Protein AF-0000000086677741 (afdb_homodimer)

Sequence (154 aa):
MKVKTSLTLDQDLMPVVRHHAARAGVDLSTWVEKAIRDRAAHEDLLAYEEWRASWSQEDKDIEAAFEAADRAEELTAMKVKTSLTLDQDLMPVVRHHAARAGVDLSTWVEKAIRDRAAHEDLLAYEEWRASWSQEDKDIEAAFEAADRAEELTA

pLDDT: mean 91.52, std 5.94, range [64.38, 97.62]

Secondary structure (DSSP, 8-state):
-EEEEEEEEETTHHHHHHHHHHHHTS-HHHHHHHHHHHHHHHHHHHHHHHHHHTS-HHHHHHHHHHHHHHHHHHHH-/-EEEEEEEEETTHHHHHHHHHHHHTS-HHHHHHHHHHHHHHHHHHHHHHHHHHTS-HHHHHHHHHHHHHHHHHHHH-

Solvent-accessible surface area (backbone atoms only — not comparable to full-atom values): 8379 Å² total; per-residue (Å²): 109,72,36,84,41,81,40,55,36,50,56,77,48,50,64,54,45,47,51,52,13,57,73,72,71,47,53,53,42,61,44,48,51,47,18,46,51,50,42,52,52,49,51,50,48,51,49,51,48,54,56,54,66,70,45,53,71,66,57,51,50,51,51,52,50,52,53,49,49,55,53,51,49,58,69,70,95,109,72,36,83,40,80,38,55,38,50,54,77,48,51,65,53,44,49,53,52,13,57,74,71,72,46,52,54,41,60,44,50,52,48,18,46,50,51,42,52,53,50,51,51,50,52,50,50,48,53,55,54,67,69,46,52,71,67,57,51,50,51,52,51,50,52,53,49,49,54,52,51,48,59,70,70,93

Radius of gyration: 21.29 Å; Cα contacts (8 Å, |Δi|>4): 111; chains: 2; bounding box: 47×55×53 Å

Structure (mmCIF, N/CA/C/O backbone):
data_AF-0000000086677741-model_v1
#
loop_
_entity.id
_entity.type
_entity.pdbx_description
1 polymer 'Toxin-antitoxin system HicB family antitoxin'
#
loop_
_atom_site.group_PDB
_atom_site.id
_atom_site.type_symbol
_atom_site.label_atom_id
_atom_site.label_alt_id
_atom_site.label_comp_id
_atom_site.label_asym_id
_atom_site.label_entity_id
_atom_site.label_seq_id
_atom_site.pdbx_PDB_ins_code
_atom_site.Cartn_x
_atom_site.Cartn_y
_atom_site.Cartn_z
_atom_site.occupancy
_atom_site.B_iso_or_equiv
_atom_site.auth_seq_id
_atom_site.auth_comp_id
_atom_site.auth_asym_id
_atom_site.auth_atom_id
_atom_site.pdbx_PDB_model_num
ATOM 1 N N . MET A 1 1 ? 3.992 -21.5 5.164 1 80.25 1 MET A N 1
ATOM 2 C CA . MET A 1 1 ? 5 -22.125 4.316 1 80.25 1 MET A CA 1
ATOM 3 C C . MET A 1 1 ? 5.309 -21.266 3.098 1 80.25 1 MET A C 1
ATOM 5 O O . MET A 1 1 ? 4.422 -20.594 2.568 1 80.25 1 MET A O 1
ATOM 9 N N . LYS A 1 2 ? 6.543 -21.156 2.715 1 85.31 2 LYS A N 1
ATOM 10 C CA . LYS A 1 2 ? 6.969 -20.359 1.564 1 85.31 2 LYS A CA 1
ATOM 11 C C . LYS A 1 2 ? 7.156 -21.234 0.332 1 85.31 2 LYS A C 1
ATOM 13 O O . LYS A 1 2 ? 7.648 -22.359 0.435 1 85.31 2 LYS A O 1
ATOM 18 N N . VAL A 1 3 ? 6.586 -20.859 -0.716 1 81.19 3 VAL A N 1
ATOM 19 C CA . VAL A 1 3 ? 6.637 -21.594 -1.971 1 81.19 3 VAL A CA 1
ATOM 20 C C . VAL A 1 3 ? 7.223 -20.719 -3.07 1 81.19 3 VAL A C 1
ATOM 22 O O . VAL A 1 3 ? 6.949 -19.516 -3.123 1 81.19 3 VAL A O 1
ATOM 25 N N . LYS A 1 4 ? 7.996 -21.391 -3.861 1 84.38 4 LYS A N 1
ATOM 26 C CA . LYS A 1 4 ? 8.5 -20.703 -5.043 1 84.38 4 LYS A CA 1
ATOM 27 C C . LYS A 1 4 ? 7.379 -20.422 -6.039 1 84.38 4 LYS A C 1
ATOM 29 O O . LYS A 1 4 ? 6.641 -21.328 -6.426 1 84.38 4 LYS A O 1
ATOM 34 N N . THR A 1 5 ? 7.117 -19.172 -6.289 1 82.19 5 THR A N 1
ATOM 35 C CA . THR A 1 5 ? 6.062 -18.734 -7.195 1 82.19 5 THR A CA 1
ATOM 36 C C . THR A 1 5 ? 6.648 -17.953 -8.367 1 82.19 5 THR A C 1
ATOM 38 O O . THR A 1 5 ? 7.555 -17.125 -8.188 1 82.19 5 THR A O 1
ATOM 41 N N . SER A 1 6 ? 6.266 -18.297 -9.586 1 82.44 6 SER A N 1
ATOM 42 C CA . SER A 1 6 ? 6.688 -17.562 -10.773 1 82.44 6 SER A CA 1
ATOM 43 C C . SER A 1 6 ? 5.652 -16.516 -11.172 1 82.44 6 SER A C 1
ATOM 45 O O . SER A 1 6 ? 4.469 -16.828 -11.305 1 82.44 6 SER A O 1
ATOM 47 N N . LEU A 1 7 ? 6.195 -15.336 -11.195 1 83.62 7 LEU A N 1
ATOM 48 C CA . LEU A 1 7 ? 5.344 -14.242 -11.648 1 83.62 7 LEU A CA 1
ATOM 49 C C . LEU A 1 7 ? 5.977 -13.508 -12.82 1 83.62 7 LEU A C 1
ATOM 51 O O . LEU A 1 7 ? 7.199 -13.531 -12.992 1 83.62 7 LEU A O 1
ATOM 55 N N . THR A 1 8 ? 5.109 -12.938 -13.664 1 87.38 8 THR A N 1
ATOM 56 C CA . THR A 1 8 ? 5.566 -12.047 -14.727 1 87.38 8 THR A CA 1
ATOM 57 C C . THR A 1 8 ? 5.473 -10.586 -14.281 1 87.38 8 THR A C 1
ATOM 59 O O . THR A 1 8 ? 4.375 -10.062 -14.102 1 87.38 8 THR A O 1
ATOM 62 N N . LEU A 1 9 ? 6.691 -10.031 -14.102 1 89.44 9 LEU A N 1
ATOM 63 C CA . LEU A 1 9 ? 6.734 -8.656 -13.609 1 89.44 9 LEU A CA 1
ATOM 64 C C . LEU A 1 9 ? 7.457 -7.75 -14.609 1 89.44 9 LEU A C 1
ATOM 66 O O . LEU A 1 9 ? 8.297 -8.219 -15.375 1 89.44 9 LEU A O 1
ATOM 70 N N . ASP A 1 10 ? 7.086 -6.465 -14.594 1 89.88 10 ASP A N 1
ATOM 71 C CA . ASP A 1 10 ? 7.84 -5.457 -15.336 1 89.88 10 ASP A CA 1
ATOM 72 C C . ASP A 1 10 ? 9.289 -5.398 -14.867 1 89.88 10 ASP A C 1
ATOM 74 O O . ASP A 1 10 ? 9.555 -5.219 -13.672 1 89.88 10 ASP A O 1
ATOM 78 N N . GLN A 1 11 ? 10.195 -5.621 -15.781 1 89.5 11 GLN A N 1
ATOM 79 C CA . GLN A 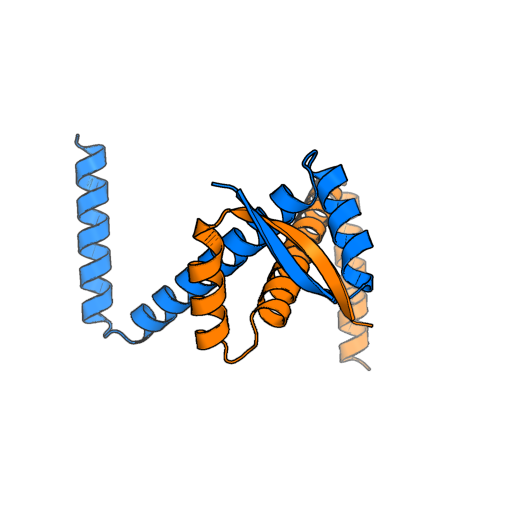1 11 ? 11.625 -5.625 -15.469 1 89.5 11 GLN A CA 1
ATOM 80 C C . GLN A 1 11 ? 12.039 -4.328 -14.773 1 89.5 11 GLN A C 1
ATOM 82 O O . GLN A 1 11 ? 12.953 -4.328 -13.945 1 89.5 11 GLN A O 1
ATOM 87 N N . ASP A 1 12 ? 11.32 -3.328 -15.031 1 90.88 12 ASP A N 1
ATOM 88 C CA . ASP A 1 12 ? 11.656 -2.018 -14.484 1 90.88 12 ASP A CA 1
ATOM 89 C C . ASP A 1 12 ? 11.273 -1.929 -13.008 1 90.88 12 ASP A C 1
ATOM 91 O O . ASP A 1 12 ? 11.703 -1.012 -12.305 1 90.88 12 ASP A O 1
ATOM 95 N N . LEU A 1 13 ? 10.586 -2.91 -12.453 1 93.31 13 LEU A N 1
ATOM 96 C CA . LEU A 1 13 ? 10.164 -2.891 -11.062 1 93.31 13 LEU A CA 1
ATOM 97 C C . LEU A 1 13 ? 11.219 -3.535 -10.164 1 93.31 13 LEU A C 1
ATOM 99 O O . LEU A 1 13 ? 11.242 -3.303 -8.953 1 93.31 13 LEU A O 1
ATOM 103 N N . MET A 1 14 ? 12.094 -4.316 -10.797 1 91.31 14 MET A N 1
ATOM 104 C CA . MET A 1 14 ? 13.031 -5.086 -9.992 1 91.31 14 MET A CA 1
ATOM 105 C C . MET A 1 14 ? 14.031 -4.168 -9.297 1 91.31 14 MET A C 1
ATOM 107 O O . MET A 1 14 ? 14.289 -4.312 -8.102 1 91.31 14 MET A O 1
ATOM 111 N N . PRO A 1 15 ? 14.641 -3.166 -10.047 1 93.94 15 PRO A N 1
ATOM 112 C CA . PRO A 1 15 ? 15.5 -2.219 -9.336 1 93.94 15 PRO A CA 1
ATOM 113 C C . PRO A 1 15 ? 14.773 -1.476 -8.227 1 93.94 15 PRO A C 1
ATOM 115 O O . PRO A 1 15 ? 15.375 -1.162 -7.191 1 93.94 15 PRO A O 1
ATOM 118 N N . VAL A 1 16 ? 13.492 -1.215 -8.422 1 94.12 16 VAL A N 1
ATOM 119 C CA . VAL A 1 16 ? 12.672 -0.535 -7.422 1 94.12 16 VAL A CA 1
ATOM 120 C C . VAL A 1 16 ? 12.523 -1.417 -6.184 1 94.12 16 VAL A C 1
ATOM 122 O O . VAL A 1 16 ? 12.758 -0.965 -5.062 1 94.12 16 VAL A O 1
ATOM 125 N N . VAL A 1 17 ? 12.25 -2.656 -6.344 1 95.62 17 VAL A N 1
ATOM 126 C CA . VAL A 1 17 ? 12.078 -3.611 -5.254 1 95.62 17 VAL A CA 1
ATOM 127 C C . VAL A 1 17 ? 13.383 -3.766 -4.484 1 95.62 17 VAL A C 1
ATOM 129 O O . VAL A 1 17 ? 13.398 -3.719 -3.254 1 95.62 17 VAL A O 1
ATOM 132 N N . ARG A 1 18 ? 14.484 -3.895 -5.242 1 95.06 18 ARG A N 1
ATOM 133 C CA . ARG A 1 18 ? 15.789 -4.07 -4.617 1 95.06 18 ARG A CA 1
ATOM 134 C C . ARG A 1 18 ? 16.156 -2.865 -3.758 1 95.06 18 ARG A C 1
ATOM 136 O O . ARG A 1 18 ? 16.641 -3.02 -2.637 1 95.06 18 ARG A O 1
ATOM 143 N N . HIS A 1 19 ? 15.922 -1.757 -4.297 1 96.75 19 HIS A N 1
ATOM 144 C CA . HIS A 1 19 ? 16.234 -0.517 -3.6 1 96.75 19 HIS A CA 1
ATOM 145 C C . HIS A 1 19 ? 15.469 -0.409 -2.289 1 96.75 19 HIS A C 1
ATOM 147 O O . HIS A 1 19 ? 16.047 -0.169 -1.233 1 96.75 19 HIS A O 1
ATOM 153 N N . HIS A 1 20 ? 14.195 -0.645 -2.334 1 97.06 20 HIS A N 1
ATOM 154 C CA . HIS A 1 20 ? 13.336 -0.476 -1.165 1 97.06 20 HIS A CA 1
ATOM 155 C C . HIS A 1 20 ? 13.562 -1.598 -0.155 1 97.06 20 HIS A C 1
ATOM 157 O O . HIS A 1 20 ? 13.531 -1.363 1.056 1 97.06 20 HIS A O 1
ATOM 163 N N . ALA A 1 21 ? 13.797 -2.75 -0.668 1 97 21 ALA A N 1
ATOM 164 C CA . ALA A 1 21 ? 14.109 -3.865 0.222 1 97 21 ALA A CA 1
ATOM 165 C C . ALA A 1 21 ? 15.391 -3.602 1.003 1 97 21 ALA A C 1
ATOM 167 O O . ALA A 1 21 ? 15.445 -3.812 2.217 1 97 21 ALA A O 1
ATOM 168 N N . ALA A 1 22 ? 16.453 -3.117 0.298 1 97.06 22 ALA A N 1
ATOM 169 C CA . ALA A 1 22 ? 17.719 -2.785 0.922 1 97.06 22 ALA A CA 1
ATOM 170 C C . ALA A 1 22 ? 17.547 -1.704 1.985 1 97.06 22 ALA A C 1
ATOM 172 O O . ALA A 1 22 ? 18.078 -1.823 3.092 1 97.06 22 ALA A O 1
ATOM 173 N N . ARG A 1 23 ? 16.766 -0.785 1.614 1 95.38 23 ARG A N 1
ATOM 174 C CA . ARG A 1 23 ? 16.516 0.321 2.533 1 95.38 23 ARG A CA 1
ATOM 175 C C . ARG A 1 23 ? 15.789 -0.16 3.783 1 95.38 23 ARG A C 1
ATOM 177 O O . ARG A 1 23 ? 16.078 0.3 4.891 1 95.38 23 ARG A O 1
ATOM 184 N N . ALA A 1 24 ? 14.883 -1.091 3.619 1 94.62 24 ALA A N 1
ATOM 185 C CA . ALA A 1 24 ? 14.078 -1.628 4.715 1 94.62 24 ALA A CA 1
ATOM 186 C C . ALA A 1 24 ? 14.852 -2.691 5.488 1 94.62 24 ALA A C 1
ATOM 188 O O . ALA A 1 24 ? 14.43 -3.113 6.57 1 94.62 24 ALA A O 1
ATOM 189 N N . GLY A 1 25 ? 16 -3.201 4.918 1 96.94 25 GLY A N 1
ATOM 190 C CA . GLY A 1 25 ? 16.812 -4.219 5.578 1 96.94 25 GLY A CA 1
ATOM 191 C C . GLY A 1 25 ? 16.203 -5.609 5.473 1 96.94 25 GLY A C 1
ATOM 192 O O . GLY A 1 25 ? 16.312 -6.41 6.402 1 96.94 25 GLY A O 1
ATOM 193 N N . VAL A 1 26 ? 15.492 -5.895 4.445 1 95.94 26 VAL A N 1
ATOM 194 C CA . VAL A 1 26 ? 14.867 -7.199 4.246 1 95.94 26 VAL A CA 1
ATOM 195 C C . VAL A 1 26 ? 15.195 -7.719 2.848 1 95.94 26 VAL A C 1
ATOM 197 O O . VAL A 1 26 ? 15.758 -6.992 2.023 1 95.94 26 VAL A O 1
ATOM 200 N N . ASP A 1 27 ? 14.914 -8.961 2.6 1 94 27 ASP A N 1
ATOM 201 C CA . ASP A 1 27 ? 15.117 -9.523 1.268 1 94 27 ASP A CA 1
ATOM 202 C C . ASP A 1 27 ? 13.961 -9.164 0.336 1 94 27 ASP A C 1
ATOM 204 O O . ASP A 1 27 ? 12.898 -8.734 0.793 1 94 27 ASP A O 1
ATOM 208 N N . LEU A 1 28 ? 14.156 -9.273 -0.888 1 92.38 28 LEU A N 1
ATOM 209 C CA . LEU A 1 28 ? 13.219 -8.898 -1.94 1 92.38 28 LEU A CA 1
ATOM 210 C C . LEU A 1 28 ? 11.867 -9.57 -1.732 1 92.38 28 LEU A C 1
ATOM 212 O O . LEU A 1 28 ? 10.82 -8.922 -1.812 1 92.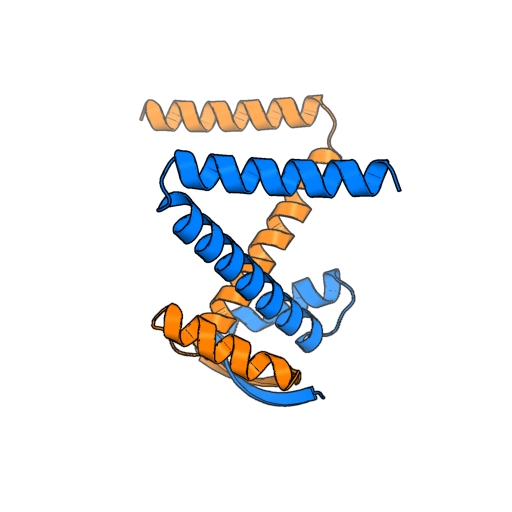38 28 LEU A O 1
ATOM 216 N N . SER A 1 29 ? 11.812 -10.867 -1.477 1 91.56 29 SER A N 1
ATOM 217 C CA . SER A 1 29 ? 10.578 -11.633 -1.331 1 91.56 29 SER A CA 1
ATOM 218 C C . SER A 1 29 ? 9.758 -11.141 -0.145 1 91.56 29 SER A C 1
ATOM 220 O O . SER A 1 29 ? 8.531 -11.008 -0.243 1 91.56 29 SER A O 1
ATOM 222 N N . THR A 1 30 ? 10.5 -10.93 0.936 1 93.69 30 THR A N 1
ATOM 223 C CA . THR A 1 30 ? 9.844 -10.43 2.135 1 93.69 30 THR A CA 1
ATOM 224 C C . THR A 1 30 ? 9.188 -9.078 1.866 1 93.69 30 THR A C 1
ATOM 226 O O . THR A 1 30 ? 8.055 -8.836 2.287 1 93.69 30 THR A O 1
ATOM 229 N N . TRP A 1 31 ? 9.852 -8.195 1.137 1 96.56 31 TRP A N 1
ATOM 230 C CA . TRP A 1 31 ? 9.328 -6.871 0.827 1 96.56 31 TRP A CA 1
ATOM 231 C C . TRP A 1 31 ? 8.094 -6.973 -0.071 1 96.56 31 TRP A C 1
ATOM 233 O O . TRP A 1 31 ? 7.098 -6.285 0.152 1 96.56 31 TRP A O 1
ATOM 243 N N . VAL A 1 32 ? 8.133 -7.859 -1.019 1 95.38 32 VAL A N 1
ATOM 244 C CA . VAL A 1 32 ? 7.008 -8.047 -1.93 1 95.38 32 VAL A CA 1
ATOM 245 C C . VAL A 1 32 ? 5.816 -8.617 -1.167 1 95.38 32 VAL A C 1
ATOM 247 O O . VAL A 1 32 ? 4.676 -8.203 -1.386 1 95.38 32 VAL A O 1
ATOM 250 N N . GLU A 1 33 ? 6.082 -9.547 -0.319 1 96.12 33 GLU A N 1
ATOM 251 C CA . GLU A 1 33 ? 4.996 -10.094 0.493 1 96.12 33 GLU A CA 1
ATOM 252 C C . GLU A 1 33 ? 4.32 -9.008 1.317 1 96.12 33 GLU A C 1
ATOM 254 O O . GLU A 1 33 ? 3.098 -9 1.465 1 96.12 33 GLU A O 1
ATOM 259 N N . LYS A 1 34 ? 5.145 -8.117 1.812 1 96.94 34 LYS A N 1
ATOM 260 C CA . LYS A 1 34 ? 4.578 -7 2.557 1 96.94 34 LYS A CA 1
ATOM 261 C C . LYS A 1 34 ? 3.748 -6.098 1.646 1 96.94 34 LYS A C 1
ATOM 263 O O . LYS A 1 34 ? 2.693 -5.602 2.049 1 96.94 34 LYS A O 1
ATOM 268 N N . ALA A 1 35 ? 4.227 -5.852 0.476 1 97.62 35 ALA A N 1
ATOM 269 C CA . ALA A 1 35 ? 3.48 -5.062 -0.5 1 97.62 35 ALA A CA 1
ATOM 270 C C . ALA A 1 35 ? 2.109 -5.672 -0.771 1 97.62 35 ALA A C 1
ATOM 272 O O . ALA A 1 35 ? 1.101 -4.965 -0.801 1 97.62 35 ALA A O 1
ATOM 273 N N . ILE A 1 36 ? 2.098 -6.98 -0.944 1 96.75 36 ILE A N 1
ATOM 274 C CA . ILE A 1 36 ? 0.866 -7.715 -1.211 1 96.75 36 ILE A CA 1
ATOM 275 C C . ILE A 1 36 ? -0.089 -7.566 -0.028 1 96.75 36 ILE A C 1
ATOM 277 O O . ILE A 1 36 ? -1.263 -7.234 -0.207 1 96.75 36 ILE A O 1
ATOM 281 N N . ARG A 1 37 ? 0.458 -7.762 1.142 1 97.19 37 ARG A N 1
ATOM 282 C CA . ARG A 1 37 ? -0.365 -7.66 2.342 1 97.19 37 ARG A CA 1
ATOM 283 C C . ARG A 1 37 ? -0.917 -6.25 2.514 1 97.19 37 ARG A C 1
ATOM 285 O O . ARG A 1 37 ? -2.088 -6.074 2.854 1 97.19 37 ARG A O 1
ATOM 292 N N . ASP A 1 38 ? -0.095 -5.32 2.291 1 96.88 38 ASP A N 1
ATOM 293 C CA . ASP A 1 38 ? -0.502 -3.924 2.422 1 96.88 38 ASP A CA 1
ATOM 294 C C . ASP A 1 38 ? -1.623 -3.584 1.442 1 96.88 38 ASP A C 1
ATOM 296 O O . ASP A 1 38 ? -2.611 -2.951 1.818 1 96.88 38 ASP A O 1
ATOM 300 N N . ARG A 1 39 ? -1.453 -3.969 0.264 1 97.06 39 ARG A N 1
ATOM 301 C CA . ARG A 1 39 ? -2.471 -3.654 -0.732 1 97.06 39 ARG A CA 1
ATOM 302 C C . ARG A 1 39 ? -3.775 -4.387 -0.434 1 97.06 39 ARG A C 1
ATOM 304 O O . ARG A 1 39 ? -4.855 -3.801 -0.53 1 97.06 39 ARG A O 1
ATOM 311 N N . ALA A 1 40 ? -3.691 -5.637 -0.097 1 97.19 40 ALA A N 1
ATOM 312 C CA . ALA A 1 40 ? -4.891 -6.398 0.245 1 97.19 40 ALA A CA 1
ATOM 313 C C . ALA A 1 40 ? -5.641 -5.746 1.402 1 97.19 40 ALA A C 1
ATOM 315 O O . ALA A 1 40 ? -6.863 -5.598 1.351 1 97.19 40 ALA A O 1
ATOM 316 N N . ALA A 1 41 ? -4.883 -5.402 2.416 1 96.75 41 ALA A N 1
ATOM 317 C CA . ALA A 1 41 ? -5.484 -4.75 3.576 1 96.75 41 ALA A CA 1
ATOM 318 C C . ALA A 1 41 ? -6.16 -3.439 3.18 1 96.75 41 ALA A C 1
ATOM 320 O O . ALA A 1 41 ? -7.262 -3.139 3.643 1 96.75 41 ALA A O 1
ATOM 321 N N . HIS A 1 42 ? -5.477 -2.68 2.346 1 95.94 42 HIS A N 1
ATOM 322 C CA . HIS A 1 42 ? -6.027 -1.415 1.87 1 95.94 42 HIS A CA 1
ATOM 323 C C . HIS A 1 42 ? -7.328 -1.637 1.1 1 95.94 42 HIS A C 1
ATOM 325 O O . HIS A 1 42 ? -8.32 -0.943 1.335 1 95.94 42 HIS A O 1
ATOM 331 N N . GLU A 1 43 ? -7.301 -2.59 0.232 1 96.31 43 GLU A N 1
ATOM 332 C CA . GLU A 1 43 ? -8.492 -2.867 -0.564 1 96.31 43 GLU A CA 1
ATOM 333 C C . GLU A 1 43 ? -9.633 -3.379 0.31 1 96.31 43 GLU A C 1
ATOM 335 O O . GLU A 1 43 ? -10.797 -3.051 0.075 1 96.31 43 GLU A O 1
ATOM 340 N N . ASP A 1 44 ? -9.297 -4.176 1.32 1 96.5 44 ASP A N 1
ATOM 341 C CA . ASP A 1 44 ? -10.32 -4.645 2.252 1 96.5 44 ASP A CA 1
ATOM 342 C C . ASP A 1 44 ? -10.93 -3.477 3.023 1 96.5 44 ASP A C 1
ATOM 344 O O . ASP A 1 44 ? -12.141 -3.441 3.246 1 96.5 44 ASP A O 1
ATOM 348 N N . LEU A 1 45 ? -10.109 -2.561 3.408 1 96.25 45 LEU A N 1
ATOM 349 C CA . LEU A 1 45 ? -10.594 -1.387 4.129 1 96.25 45 LEU A CA 1
ATOM 350 C C . LEU A 1 45 ? -11.523 -0.553 3.248 1 96.25 45 LEU A C 1
ATOM 352 O O . LEU A 1 45 ? -12.578 -0.112 3.697 1 96.25 45 LEU A O 1
ATOM 356 N N . LEU A 1 46 ? -11.109 -0.371 2.043 1 94.62 46 LEU A N 1
ATOM 357 C CA . LEU A 1 46 ? -11.93 0.396 1.112 1 94.62 46 LEU A CA 1
ATOM 358 C C . LEU A 1 46 ? -13.273 -0.286 0.883 1 94.62 46 LEU A C 1
ATOM 360 O O . LEU A 1 46 ? -14.312 0.376 0.858 1 94.62 46 LEU A O 1
ATOM 364 N N . ALA A 1 47 ? -13.211 -1.586 0.773 1 93.81 47 ALA A N 1
ATOM 365 C CA . ALA A 1 47 ? -14.445 -2.354 0.584 1 93.81 47 ALA A CA 1
ATOM 366 C C . ALA A 1 47 ? -15.359 -2.227 1.797 1 93.81 47 ALA A C 1
ATOM 368 O O . ALA A 1 47 ? -16.578 -2.104 1.65 1 93.81 47 ALA A O 1
ATOM 369 N N . TYR A 1 48 ? -14.75 -2.285 2.971 1 93.31 48 TYR A N 1
ATOM 370 C CA . TYR A 1 48 ? -15.516 -2.125 4.203 1 93.31 48 TYR A CA 1
ATOM 371 C C . TYR A 1 48 ? -16.156 -0.747 4.27 1 93.31 48 TYR A C 1
ATOM 373 O O . TYR A 1 48 ? -17.328 -0.621 4.645 1 93.31 48 TYR A O 1
ATOM 381 N N . GLU A 1 49 ? -15.391 0.193 3.871 1 93.81 49 GLU A N 1
ATOM 382 C CA . GLU A 1 49 ? -15.898 1.561 3.9 1 93.81 49 GLU A CA 1
ATOM 383 C C . GLU A 1 49 ? -17.047 1.743 2.906 1 93.81 49 GLU A C 1
ATOM 385 O O . GLU A 1 49 ? -18.047 2.391 3.215 1 93.81 49 GLU A O 1
ATOM 390 N N . GLU A 1 50 ? -16.891 1.232 1.791 1 93.56 50 GLU A N 1
ATOM 391 C CA . GLU A 1 50 ? -17.938 1.298 0.779 1 93.56 50 GLU A CA 1
ATOM 392 C C . GLU A 1 50 ? -19.203 0.585 1.249 1 93.56 50 GLU A C 1
ATOM 394 O O . GLU A 1 50 ? -20.312 1.092 1.065 1 93.56 50 GLU A O 1
ATOM 399 N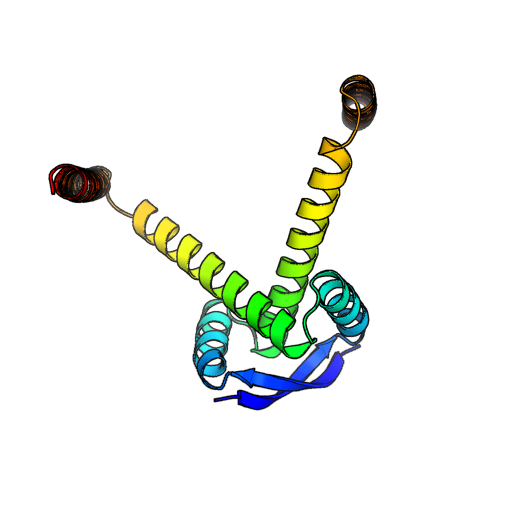 N . TRP A 1 51 ? -19 -0.548 1.784 1 94.38 51 TRP A N 1
ATOM 400 C CA . TRP A 1 51 ? -20.109 -1.325 2.324 1 94.38 51 TRP A CA 1
ATOM 401 C C . TRP A 1 51 ? -20.812 -0.558 3.434 1 94.38 51 TRP A C 1
ATOM 403 O O . TRP A 1 51 ? -22.047 -0.457 3.438 1 94.38 51 TRP A O 1
ATOM 413 N N . ARG A 1 52 ? -20.016 0.075 4.254 1 93.56 52 ARG A N 1
ATOM 414 C CA . ARG A 1 52 ? -20.547 0.865 5.359 1 93.56 52 ARG A CA 1
ATOM 415 C C . ARG A 1 52 ? -21.281 2.1 4.84 1 93.56 52 ARG A C 1
ATOM 417 O O . ARG A 1 52 ? -22.312 2.498 5.398 1 93.56 52 ARG A O 1
ATOM 424 N N . ALA A 1 53 ? -20.75 2.711 3.857 1 94.25 53 ALA A N 1
ATOM 425 C CA . ALA A 1 53 ? -21.312 3.924 3.281 1 94.25 53 ALA A CA 1
ATOM 426 C C . ALA A 1 53 ? -22.688 3.648 2.676 1 94.25 53 ALA A C 1
ATOM 428 O O . ALA A 1 53 ? -23.516 4.559 2.541 1 94.25 53 ALA A O 1
ATOM 429 N N . SER A 1 54 ? -22.859 2.416 2.324 1 95.12 54 SER A N 1
ATOM 430 C CA . SER A 1 54 ? -24.109 2.041 1.686 1 95.12 54 SER A CA 1
ATOM 431 C C . SER A 1 54 ? -25.219 1.844 2.717 1 95.12 54 SER A C 1
ATOM 433 O O . SER A 1 54 ? -26.406 1.748 2.361 1 95.12 54 SER A O 1
ATOM 435 N N . TRP A 1 55 ? -24.828 1.788 3.924 1 93.31 55 TRP A N 1
ATOM 436 C CA . TRP A 1 55 ? -25.781 1.576 5.012 1 93.31 55 TRP A CA 1
ATOM 437 C C . TRP A 1 55 ? -26.594 2.84 5.273 1 93.31 55 TRP A C 1
ATOM 439 O O . TRP A 1 55 ? -26.172 3.943 4.926 1 93.31 55 TRP A O 1
ATOM 449 N N . SER A 1 56 ? -27.781 2.666 5.898 1 95.12 56 SER A N 1
ATOM 450 C CA . SER A 1 56 ? -28.562 3.799 6.395 1 95.12 56 SER A CA 1
ATOM 451 C C . SER A 1 56 ? -27.859 4.496 7.547 1 95.12 56 SER A C 1
ATOM 453 O O . SER A 1 56 ? -26.953 3.92 8.172 1 95.12 56 SER A O 1
ATOM 455 N N . GLN A 1 57 ? -28.188 5.75 7.684 1 93.81 57 GLN A N 1
ATOM 456 C CA . GLN A 1 57 ? -27.625 6.469 8.82 1 93.81 57 GLN A CA 1
ATOM 457 C C . GLN A 1 57 ? -27.922 5.738 10.133 1 93.81 57 GLN A C 1
ATOM 459 O O . GLN A 1 57 ? -27.078 5.699 11.031 1 93.81 57 GLN A O 1
ATOM 464 N N . GLU A 1 58 ? -29.094 5.227 10.203 1 93.5 58 GLU A N 1
ATOM 465 C CA . GLU A 1 58 ? -29.484 4.488 11.398 1 93.5 58 GLU A CA 1
ATOM 466 C C . GLU A 1 58 ? -28.531 3.316 11.656 1 93.5 58 GLU A C 1
ATOM 468 O O . GLU A 1 58 ? -28.109 3.096 12.789 1 93.5 58 GLU A O 1
ATOM 473 N N . ASP A 1 59 ? -28.234 2.574 10.617 1 94.19 59 ASP A N 1
ATOM 474 C CA . ASP A 1 59 ? -27.359 1.424 10.742 1 94.19 59 ASP A CA 1
ATOM 475 C C . ASP A 1 59 ? -25.953 1.857 11.148 1 94.19 59 ASP A C 1
ATOM 477 O O . ASP A 1 59 ? -25.297 1.188 11.953 1 94.19 59 ASP A O 1
ATOM 481 N N . LYS A 1 60 ? -25.484 2.904 10.703 1 92.56 60 LYS A N 1
ATOM 482 C CA . LYS A 1 60 ? -24.172 3.432 11.062 1 92.56 60 LYS A CA 1
ATOM 483 C C . LYS A 1 60 ? -24.141 3.865 12.523 1 92.56 60 LYS A C 1
ATOM 485 O O . LYS A 1 60 ? -23.125 3.658 13.211 1 92.56 60 LYS A O 1
ATOM 490 N N . ASP A 1 61 ? -25.25 4.414 12.891 1 91.69 61 ASP A N 1
ATOM 491 C CA . ASP A 1 61 ? -25.344 4.836 14.281 1 91.69 61 ASP A CA 1
ATOM 492 C C . ASP A 1 61 ? -25.328 3.633 15.227 1 91.69 61 ASP A C 1
ATOM 494 O O . ASP A 1 61 ? -24.703 3.68 16.297 1 91.69 61 ASP A O 1
ATOM 498 N N . ILE A 1 62 ? -25.953 2.623 14.898 1 92.81 62 ILE A N 1
ATOM 499 C CA . ILE A 1 62 ? -25.984 1.4 15.695 1 92.81 62 ILE A CA 1
ATOM 500 C C . ILE A 1 62 ? -24.578 0.809 15.797 1 92.81 62 ILE A C 1
ATOM 502 O O . ILE A 1 62 ? -24.141 0.429 16.875 1 92.81 62 ILE A O 1
ATOM 506 N N . GLU A 1 63 ? -23.906 0.761 14.719 1 90.94 63 GLU A N 1
ATOM 507 C CA . GLU A 1 63 ? -22.531 0.252 14.719 1 90.94 63 GLU A CA 1
ATOM 508 C C . GLU A 1 63 ? -21.641 1.081 15.633 1 90.94 63 GLU A C 1
ATOM 510 O O . GLU A 1 63 ? -20.812 0.531 16.375 1 90.94 63 GLU A O 1
ATOM 515 N N . ALA A 1 64 ? -21.781 2.328 15.516 1 91.56 64 ALA A N 1
ATOM 516 C CA . ALA A 1 64 ? -20.984 3.232 16.344 1 91.56 64 ALA A CA 1
ATOM 517 C C . ALA A 1 64 ? -21.266 3.006 17.828 1 91.56 64 ALA A C 1
ATOM 519 O O . ALA A 1 64 ? -20.344 3.057 18.641 1 91.56 64 ALA A O 1
ATOM 520 N N . ALA A 1 65 ? -22.547 2.748 18.047 1 90.62 65 ALA A N 1
ATOM 521 C CA . ALA A 1 65 ? -22.953 2.527 19.438 1 90.62 65 ALA A CA 1
ATOM 522 C C . ALA A 1 65 ? -22.344 1.234 19.969 1 90.62 65 ALA A C 1
ATOM 524 O O . ALA A 1 65 ? -21.891 1.188 21.125 1 90.62 65 ALA A O 1
ATOM 525 N N . PHE A 1 66 ? -22.344 0.229 19.219 1 90.69 66 PHE A N 1
ATOM 526 C CA . PHE A 1 66 ? -21.766 -1.045 19.625 1 90.69 66 PHE A CA 1
ATOM 527 C C . PHE A 1 66 ? -20.266 -0.899 19.859 1 90.69 66 PHE A C 1
ATOM 529 O O . PHE A 1 66 ? -19.734 -1.422 20.844 1 90.69 66 PHE A O 1
ATOM 536 N N . GLU A 1 67 ? -19.578 -0.143 18.969 1 88.31 67 GLU A N 1
ATOM 537 C CA . GLU A 1 67 ? -18.141 0.084 19.109 1 88.31 67 GLU A CA 1
ATOM 538 C C . GLU A 1 67 ? -17.828 0.861 20.375 1 88.31 67 GLU A C 1
ATOM 540 O O . GLU A 1 67 ? -16.828 0.571 21.062 1 88.31 67 GLU A O 1
ATOM 545 N N . ALA A 1 68 ? -18.688 1.813 20.609 1 88.94 68 ALA A N 1
ATOM 546 C CA . ALA A 1 68 ? -18.516 2.607 21.828 1 88.94 68 ALA A CA 1
ATOM 547 C C . ALA A 1 68 ? -18.703 1.754 23.078 1 88.94 68 ALA A C 1
ATOM 549 O O . ALA A 1 68 ? -17.969 1.896 24.062 1 88.94 68 ALA A O 1
ATOM 550 N N . ALA A 1 69 ? -19.625 0.907 23 1 88.69 69 ALA A N 1
ATOM 551 C CA . ALA A 1 69 ? -19.906 0.031 24.125 1 88.69 69 ALA A CA 1
ATOM 552 C C . ALA A 1 69 ? -18.75 -0.939 24.375 1 88.69 69 ALA A C 1
ATOM 554 O O . ALA A 1 69 ? -18.359 -1.18 25.516 1 88.69 69 ALA A O 1
ATOM 555 N N . ASP A 1 70 ? -18.203 -1.484 23.359 1 87.31 70 ASP A N 1
ATOM 556 C CA . ASP A 1 70 ? -17.078 -2.402 23.469 1 87.31 70 ASP A CA 1
ATOM 557 C C . ASP A 1 70 ? -15.852 -1.714 24.078 1 87.31 70 ASP A C 1
ATOM 559 O O . ASP A 1 70 ? -15.18 -2.279 24.938 1 87.31 70 ASP A O 1
ATOM 563 N N . ARG A 1 71 ? -15.664 -0.421 23.656 1 84.12 71 ARG A N 1
ATOM 564 C CA . ARG A 1 71 ? -14.539 0.354 24.172 1 84.12 71 ARG A CA 1
ATOM 565 C C . ARG A 1 71 ? -14.727 0.692 25.641 1 84.12 71 ARG A C 1
ATOM 567 O O . ARG A 1 71 ? -13.766 0.669 26.422 1 84.12 71 ARG A O 1
ATOM 574 N N . ALA A 1 72 ? -15.945 0.944 25.984 1 85.5 72 ALA A N 1
ATOM 575 C CA . ALA A 1 7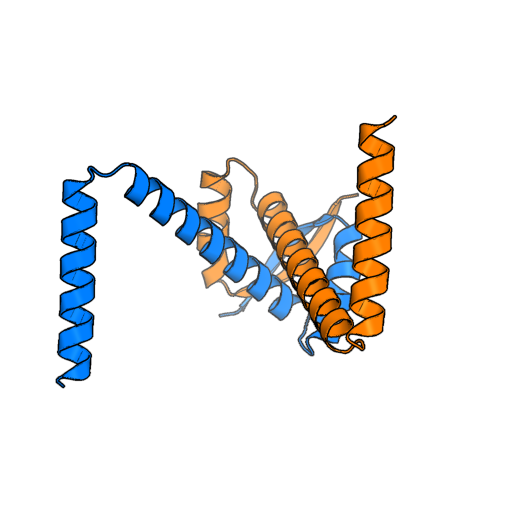2 ? -16.266 1.24 27.375 1 85.5 72 ALA A CA 1
ATOM 576 C C . ALA A 1 72 ? -16.062 0.014 28.25 1 85.5 72 ALA A C 1
ATOM 578 O O . ALA A 1 72 ? -15.57 0.129 29.391 1 85.5 72 ALA A O 1
ATOM 579 N N . GLU A 1 73 ? -16.328 -1.09 27.781 1 86 73 GLU A N 1
ATOM 580 C CA . GLU A 1 73 ? -16.141 -2.324 28.531 1 86 73 GLU A CA 1
ATOM 581 C C . GLU A 1 73 ? -14.656 -2.648 28.703 1 86 73 GLU A C 1
ATOM 583 O O . GLU A 1 73 ? -14.227 -3.098 29.766 1 86 73 GLU A O 1
ATOM 588 N N . GLU A 1 74 ? -13.953 -2.363 27.734 1 83.19 74 GLU A N 1
ATOM 589 C CA . GLU A 1 74 ? -12.516 -2.59 27.828 1 83.19 74 GLU A CA 1
ATOM 590 C C . GLU A 1 74 ? -11.875 -1.673 28.859 1 83.19 74 GLU A C 1
ATOM 592 O O . GLU A 1 74 ? -10.945 -2.078 29.578 1 83.19 74 GLU A O 1
ATOM 597 N N . LEU A 1 75 ? -12.359 -0.576 28.984 1 77.75 75 LEU A N 1
ATOM 598 C CA . LEU A 1 75 ? -11.836 0.408 29.922 1 77.75 75 LEU A CA 1
ATOM 599 C C . LEU A 1 75 ? -12.305 0.106 31.344 1 77.75 75 LEU A C 1
ATOM 601 O O . LEU A 1 75 ? -11.664 0.512 32.312 1 77.75 75 LEU A O 1
ATOM 605 N N . THR A 1 76 ? -13.391 -0.597 31.344 1 74.94 76 THR A N 1
ATOM 606 C CA . THR A 1 76 ? -13.938 -0.866 32.688 1 74.94 76 THR A CA 1
ATOM 607 C C . THR A 1 76 ? -13.5 -2.24 33.188 1 74.94 76 THR A C 1
ATOM 609 O O . THR A 1 76 ? -13.695 -2.578 34.344 1 74.94 76 THR A O 1
ATOM 612 N N . ALA A 1 77 ? -12.82 -2.82 32.25 1 66.88 77 ALA A N 1
ATOM 613 C CA . ALA A 1 77 ? -12.305 -4.117 32.688 1 66.88 77 ALA A CA 1
ATOM 614 C C . ALA A 1 77 ? -10.891 -3.99 33.219 1 66.88 77 ALA A C 1
ATOM 616 O O . ALA A 1 77 ? -10.156 -3.07 32.844 1 66.88 77 ALA A O 1
ATOM 617 N N . MET B 1 1 ? 9.023 -3.66 -20.359 1 80.25 1 MET B N 1
ATOM 618 C CA . MET B 1 1 ? 9.094 -5.066 -20.75 1 80.25 1 MET B CA 1
ATOM 619 C C . MET B 1 1 ? 8.797 -5.969 -19.547 1 80.25 1 MET B C 1
ATOM 621 O O . MET B 1 1 ? 9.164 -5.648 -18.422 1 80.25 1 MET B O 1
ATOM 625 N N . LYS B 1 2 ? 8.039 -7.02 -19.703 1 85.25 2 LYS B N 1
ATOM 626 C CA . LYS B 1 2 ? 7.672 -7.961 -18.641 1 85.25 2 LYS B CA 1
ATOM 627 C C . LYS B 1 2 ? 8.57 -9.195 -18.688 1 85.25 2 LYS B C 1
ATOM 629 O O . LYS B 1 2 ? 8.914 -9.695 -19.75 1 85.25 2 LYS B O 1
ATOM 634 N N . VAL B 1 3 ? 9.109 -9.516 -17.594 1 81.12 3 VAL B N 1
ATOM 635 C CA . VAL B 1 3 ? 10.016 -10.648 -17.469 1 81.12 3 VAL B CA 1
ATOM 636 C C . VAL B 1 3 ? 9.477 -11.625 -16.422 1 81.12 3 VAL B C 1
ATOM 638 O O . VAL B 1 3 ? 8.938 -11.203 -15.398 1 81.12 3 VAL B O 1
ATOM 641 N N . LYS B 1 4 ? 9.68 -12.875 -16.75 1 84.56 4 LYS B N 1
ATOM 642 C CA . LYS B 1 4 ? 9.352 -13.898 -15.773 1 84.56 4 LYS B CA 1
ATOM 643 C C . LYS B 1 4 ? 10.305 -13.836 -14.578 1 84.56 4 LYS B C 1
ATOM 645 O O . LYS B 1 4 ? 11.523 -13.859 -14.75 1 84.56 4 LYS B O 1
ATOM 650 N N . THR B 1 5 ? 9.781 -13.555 -13.438 1 82.31 5 THR B N 1
ATOM 651 C CA . THR B 1 5 ? 10.547 -13.438 -12.203 1 82.31 5 THR B CA 1
ATOM 652 C C . THR B 1 5 ? 10.109 -14.492 -11.188 1 82.31 5 THR B C 1
ATOM 654 O O . THR B 1 5 ? 8.906 -14.734 -11.031 1 82.31 5 THR B O 1
ATOM 657 N N . SER B 1 6 ? 11.047 -15.227 -10.609 1 82.88 6 SER B N 1
ATOM 658 C CA . SER B 1 6 ? 10.75 -16.188 -9.555 1 82.88 6 SER B CA 1
ATOM 659 C C . SER B 1 6 ? 10.922 -15.57 -8.172 1 82.88 6 SER B C 1
ATOM 661 O O . SER B 1 6 ? 11.945 -14.961 -7.887 1 82.88 6 SER B O 1
ATOM 663 N N . LEU B 1 7 ? 9.82 -15.664 -7.492 1 83.69 7 LEU B N 1
ATOM 664 C CA . LEU B 1 7 ? 9.867 -15.195 -6.113 1 83.69 7 LEU B CA 1
ATOM 665 C C . LEU B 1 7 ? 9.406 -16.297 -5.152 1 83.69 7 LEU B C 1
ATOM 667 O O . LEU B 1 7 ? 8.68 -17.203 -5.547 1 83.69 7 LEU B O 1
ATOM 671 N N . THR B 1 8 ? 9.953 -16.234 -3.945 1 87.19 8 THR B N 1
ATOM 672 C CA . THR B 1 8 ? 9.477 -17.094 -2.871 1 87.19 8 THR B CA 1
ATOM 673 C C . THR B 1 8 ? 8.445 -16.359 -2.008 1 87.19 8 THR B C 1
ATOM 675 O O . THR B 1 8 ? 8.781 -15.398 -1.316 1 87.19 8 THR B O 1
ATOM 678 N N . LEU B 1 9 ? 7.211 -16.875 -2.15 1 89.5 9 LEU B N 1
ATOM 679 C CA . LEU B 1 9 ? 6.121 -16.219 -1.427 1 89.5 9 LEU B CA 1
ATOM 680 C C . LEU B 1 9 ? 5.445 -17.203 -0.469 1 89.5 9 LEU B C 1
ATOM 682 O O . LEU B 1 9 ? 5.469 -18.406 -0.691 1 89.5 9 LEU B O 1
ATOM 686 N N . ASP B 1 10 ? 4.875 -16.656 0.6 1 90.06 10 ASP B N 1
ATOM 687 C CA . ASP B 1 10 ? 4.012 -17.438 1.476 1 90.06 10 ASP B CA 1
ATOM 688 C C . ASP B 1 10 ? 2.82 -18 0.707 1 90.06 10 ASP B C 1
ATOM 690 O O . ASP B 1 10 ? 2.076 -17.266 0.066 1 90.06 10 ASP B O 1
ATOM 694 N N . GLN B 1 11 ? 2.697 -19.312 0.718 1 89.44 11 GLN B N 1
ATOM 695 C CA . GLN B 1 11 ? 1.625 -20 0.004 1 89.44 11 GLN B CA 1
ATOM 696 C C . GLN B 1 11 ? 0.258 -19.453 0.409 1 89.44 11 GLN B C 1
ATOM 698 O O . GLN B 1 11 ? -0.67 -19.422 -0.402 1 89.44 11 GLN B O 1
ATOM 703 N N . ASP B 1 12 ? 0.201 -18.969 1.547 1 90.94 12 ASP B N 1
ATOM 704 C CA . ASP B 1 12 ? -1.067 -18.469 2.076 1 90.94 12 ASP B CA 1
ATOM 705 C C . ASP B 1 12 ? -1.438 -17.125 1.451 1 90.94 12 ASP B C 1
ATOM 707 O O . ASP B 1 12 ? -2.58 -16.688 1.563 1 90.94 12 ASP B O 1
ATOM 711 N N . LEU B 1 13 ? -0.561 -16.5 0.699 1 93.25 13 LEU B N 1
ATOM 712 C CA . LEU B 1 13 ? -0.83 -15.203 0.082 1 93.25 13 LEU B CA 1
ATOM 713 C C . LEU B 1 13 ? -1.457 -15.375 -1.297 1 93.25 13 LEU B C 1
ATOM 715 O O . LEU B 1 13 ? -2.08 -14.453 -1.822 1 93.25 13 LEU B O 1
ATOM 719 N N . MET B 1 14 ? -1.289 -16.578 -1.848 1 91.25 14 MET B N 1
ATOM 720 C CA . MET B 1 14 ? -1.723 -16.781 -3.229 1 91.25 14 MET B CA 1
ATOM 721 C C . MET B 1 14 ? -3.24 -16.688 -3.34 1 91.25 14 MET B C 1
ATOM 723 O O . MET B 1 14 ? -3.768 -16.016 -4.223 1 91.25 14 MET B O 1
ATOM 727 N N . PRO B 1 15 ? -4.008 -17.391 -2.43 1 94 15 PRO B N 1
ATOM 728 C CA . PRO B 1 15 ? -5.461 -17.203 -2.473 1 94 15 PRO B CA 1
ATOM 729 C C . PRO B 1 15 ? -5.875 -15.75 -2.277 1 94 15 PRO B C 1
ATOM 731 O O . PRO B 1 15 ? -6.863 -15.305 -2.859 1 94 15 PRO B O 1
ATOM 734 N N . VAL B 1 16 ? -5.121 -15.023 -1.467 1 94.06 16 VAL B N 1
ATOM 735 C CA . VAL B 1 16 ? -5.387 -13.609 -1.217 1 94.06 16 VAL B CA 1
ATOM 736 C C . VAL B 1 16 ? -5.195 -12.812 -2.504 1 94.06 16 VAL B C 1
ATOM 738 O O . VAL B 1 16 ? -6.062 -12.031 -2.895 1 94.06 16 VAL B O 1
ATOM 741 N N . VAL B 1 17 ? -4.152 -13.031 -3.207 1 95.56 17 VAL B N 1
ATOM 742 C CA . VAL B 1 17 ? -3.836 -12.336 -4.453 1 95.56 17 VAL B CA 1
ATOM 743 C C . VAL B 1 17 ? -4.902 -12.648 -5.5 1 95.56 17 VAL B C 1
ATOM 745 O O . VAL B 1 17 ? -5.41 -11.742 -6.164 1 95.56 17 VAL B O 1
ATOM 748 N N . ARG B 1 18 ? -5.266 -13.938 -5.602 1 95 18 ARG B N 1
ATOM 749 C CA . ARG B 1 18 ? -6.262 -14.352 -6.582 1 95 18 ARG B CA 1
ATOM 750 C C . ARG B 1 18 ? -7.605 -13.68 -6.324 1 95 18 ARG B C 1
ATOM 752 O O . ARG B 1 18 ? -8.258 -13.211 -7.258 1 95 18 ARG B O 1
ATOM 759 N N . HIS B 1 19 ? -7.949 -13.68 -5.117 1 96.75 19 HIS B N 1
ATOM 760 C CA . HIS B 1 19 ? -9.227 -13.078 -4.727 1 96.75 19 HIS B CA 1
ATOM 761 C C . HIS B 1 19 ? -9.273 -11.602 -5.09 1 96.75 19 HIS B C 1
ATOM 763 O O . HIS B 1 19 ? -10.219 -11.148 -5.734 1 96.75 19 HIS B O 1
ATOM 769 N N . HIS B 1 20 ? -8.258 -10.859 -4.754 1 97.06 20 HIS B N 1
ATOM 770 C CA . HIS B 1 20 ? -8.242 -9.414 -4.965 1 97.06 20 HIS B CA 1
ATOM 771 C C . HIS B 1 20 ? -8.055 -9.078 -6.438 1 97.06 20 HIS B C 1
ATOM 773 O O . HIS B 1 20 ? -8.648 -8.125 -6.941 1 97.06 20 HIS B O 1
ATOM 779 N N . ALA B 1 21 ? -7.281 -9.883 -7.086 1 97 21 ALA B N 1
ATOM 780 C CA . ALA B 1 21 ? -7.113 -9.688 -8.523 1 97 21 ALA B CA 1
ATOM 781 C C . ALA B 1 21 ? -8.438 -9.875 -9.258 1 97 21 ALA B C 1
ATOM 783 O O . ALA B 1 21 ? -8.797 -9.07 -10.117 1 97 21 ALA B O 1
ATOM 784 N N . ALA B 1 22 ? -9.164 -10.961 -8.922 1 97.06 22 ALA B N 1
ATOM 785 C CA . ALA B 1 22 ? -10.469 -11.242 -9.516 1 97.06 22 ALA B CA 1
ATOM 786 C C . ALA B 1 22 ? -11.445 -10.102 -9.258 1 97.06 22 ALA B C 1
ATOM 788 O O . ALA B 1 22 ? -12.148 -9.656 -10.18 1 97.06 22 ALA B O 1
ATOM 789 N N . ARG B 1 23 ? -11.383 -9.664 -8.078 1 95.38 23 ARG B N 1
ATOM 790 C CA . ARG B 1 23 ? -12.273 -8.57 -7.691 1 95.38 23 ARG B CA 1
ATOM 791 C C . ARG B 1 23 ? -11.953 -7.301 -8.469 1 95.38 23 ARG B C 1
ATOM 793 O O . ARG B 1 23 ? -12.859 -6.566 -8.867 1 95.38 23 ARG B O 1
ATOM 800 N N . ALA B 1 24 ? -10.688 -7.043 -8.711 1 94.62 24 ALA B N 1
ATOM 801 C CA . ALA B 1 24 ? -10.227 -5.848 -9.414 1 94.62 24 ALA B CA 1
ATOM 802 C C . ALA B 1 24 ? -10.352 -6.02 -10.922 1 94.62 24 ALA B C 1
ATOM 804 O O . ALA B 1 24 ? -10.211 -5.059 -11.68 1 94.62 24 ALA B O 1
ATOM 805 N N . GLY B 1 25 ? -10.578 -7.305 -11.422 1 96.88 25 GLY B N 1
ATOM 806 C CA . GLY B 1 25 ? -10.703 -7.57 -12.852 1 96.88 25 GLY B CA 1
ATOM 807 C C . GLY B 1 25 ? -9.375 -7.578 -13.578 1 96.88 25 GLY B C 1
ATOM 808 O O . GLY B 1 25 ? -9.289 -7.156 -14.734 1 96.88 25 GLY B O 1
ATOM 809 N N . VAL B 1 26 ? -8.328 -7.938 -12.93 1 96 26 VAL B N 1
ATOM 810 C CA . VAL B 1 26 ? -7.004 -7.98 -13.531 1 96 26 VAL B CA 1
ATOM 811 C C . VAL B 1 26 ? -6.352 -9.336 -13.25 1 96 26 VAL B C 1
ATOM 813 O O . VAL B 1 26 ? -6.867 -10.125 -12.461 1 96 26 VAL B O 1
ATOM 816 N N . ASP B 1 27 ? -5.277 -9.625 -13.914 1 94.06 27 ASP B N 1
ATOM 817 C CA . ASP B 1 27 ? -4.551 -10.867 -13.656 1 94.06 27 ASP B CA 1
ATOM 818 C C . ASP B 1 27 ? -3.658 -10.727 -12.422 1 94.06 27 ASP B C 1
ATOM 820 O O . ASP B 1 27 ? -3.402 -9.609 -11.953 1 94.06 27 ASP B O 1
ATOM 824 N N . LEU B 1 28 ? -3.26 -11.781 -11.875 1 92.44 28 LEU B N 1
ATOM 825 C CA . LEU B 1 28 ? -2.477 -11.859 -10.648 1 92.44 28 LEU B CA 1
ATOM 826 C C . LEU B 1 28 ? -1.221 -11 -10.742 1 92.44 28 LEU B C 1
ATOM 828 O O . LEU B 1 28 ? -0.914 -10.242 -9.828 1 92.44 28 LEU B O 1
ATOM 832 N N . SER B 1 29 ? -0.45 -11.086 -11.82 1 91.69 29 SER B N 1
ATOM 833 C CA . SER B 1 29 ? 0.809 -10.367 -11.992 1 91.69 29 SER B CA 1
ATOM 834 C C . SER B 1 29 ? 0.59 -8.859 -11.992 1 91.69 29 SER B C 1
ATOM 836 O O . SER B 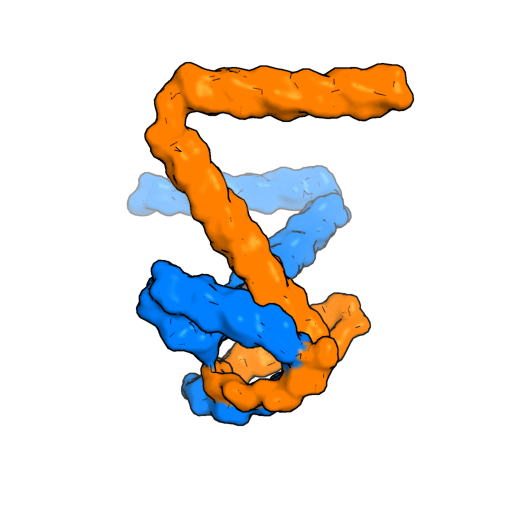1 29 ? 1.354 -8.117 -11.367 1 91.69 29 SER B O 1
ATOM 838 N N . THR B 1 30 ? -0.447 -8.484 -12.734 1 93.75 30 THR B N 1
ATOM 839 C CA . THR B 1 30 ? -0.777 -7.066 -12.789 1 93.75 30 THR B CA 1
ATOM 840 C C . THR B 1 30 ? -1.104 -6.531 -11.398 1 93.75 30 THR B C 1
ATOM 842 O O . THR B 1 30 ? -0.66 -5.445 -11.031 1 93.75 30 THR B O 1
ATOM 845 N N . TRP B 1 31 ? -1.842 -7.281 -10.609 1 96.56 31 TRP B N 1
ATOM 846 C CA . TRP B 1 31 ? -2.217 -6.863 -9.266 1 96.56 31 TRP B CA 1
ATOM 847 C C . TRP B 1 31 ? -0.99 -6.758 -8.359 1 96.56 31 TRP B C 1
ATOM 849 O O . TRP B 1 31 ? -0.85 -5.797 -7.602 1 96.56 31 TRP B O 1
ATOM 859 N N . VAL B 1 32 ? -0.092 -7.684 -8.477 1 95.38 32 VAL B N 1
ATOM 860 C CA . VAL B 1 32 ? 1.125 -7.68 -7.668 1 95.38 32 VAL B CA 1
ATOM 861 C C . VAL B 1 32 ? 1.999 -6.488 -8.062 1 95.38 32 VAL B C 1
ATOM 863 O O . VAL B 1 32 ? 2.58 -5.828 -7.199 1 95.38 32 VAL B O 1
ATOM 866 N N . GLU B 1 33 ? 2.1 -6.25 -9.336 1 96.12 33 GLU B N 1
ATOM 867 C CA . GLU B 1 33 ? 2.865 -5.09 -9.781 1 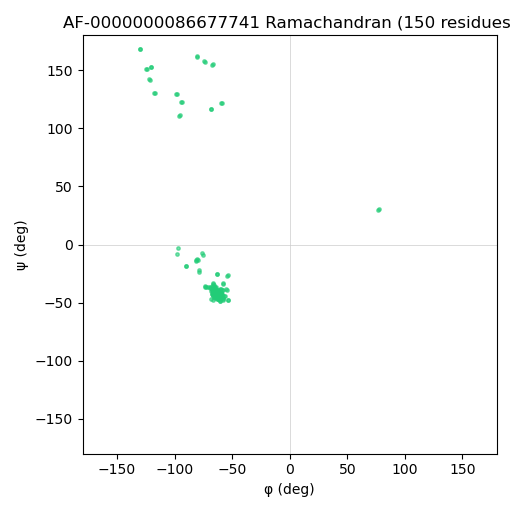96.12 33 GLU B CA 1
ATOM 868 C C . GLU B 1 33 ? 2.307 -3.799 -9.188 1 96.12 33 GLU B C 1
ATOM 870 O O . GLU B 1 33 ? 3.068 -2.91 -8.797 1 96.12 33 GLU B O 1
ATOM 875 N N . LYS B 1 34 ? 1.006 -3.754 -9.125 1 96.88 34 LYS B N 1
ATOM 876 C CA . LYS B 1 34 ? 0.386 -2.584 -8.516 1 96.88 34 LYS B CA 1
ATOM 877 C C . LYS B 1 34 ? 0.708 -2.508 -7.023 1 96.88 34 LYS B C 1
ATOM 879 O O . LYS B 1 34 ? 0.95 -1.424 -6.488 1 96.88 34 LYS B O 1
ATOM 884 N N . ALA B 1 35 ? 0.671 -3.623 -6.371 1 97.56 35 ALA B N 1
ATOM 885 C CA . ALA B 1 35 ? 1.031 -3.678 -4.957 1 97.56 35 ALA B CA 1
ATOM 886 C C . ALA B 1 35 ? 2.443 -3.145 -4.73 1 97.56 35 ALA B C 1
ATOM 888 O O . ALA B 1 35 ? 2.676 -2.355 -3.811 1 97.56 35 ALA B O 1
ATOM 889 N N . ILE B 1 36 ? 3.352 -3.564 -5.578 1 96.75 36 ILE B N 1
ATOM 890 C CA . ILE B 1 36 ? 4.746 -3.146 -5.496 1 96.75 36 ILE B CA 1
ATOM 891 C C . ILE B 1 36 ? 4.844 -1.635 -5.695 1 96.75 36 ILE B C 1
ATOM 893 O O . ILE B 1 36 ? 5.484 -0.938 -4.902 1 96.75 36 ILE B O 1
ATOM 897 N N . ARG B 1 37 ? 4.16 -1.17 -6.699 1 97.19 37 ARG B N 1
ATOM 898 C CA . ARG B 1 37 ? 4.195 0.259 -6.992 1 97.19 37 ARG B CA 1
ATOM 899 C C . ARG B 1 37 ? 3.594 1.067 -5.844 1 97.19 37 ARG B C 1
ATOM 901 O O . ARG B 1 37 ? 4.137 2.107 -5.461 1 97.19 37 ARG B O 1
ATOM 908 N N . ASP B 1 38 ? 2.535 0.588 -5.355 1 96.88 38 ASP B N 1
ATOM 909 C CA . ASP B 1 38 ? 1.86 1.271 -4.258 1 96.88 38 ASP B CA 1
ATOM 910 C C . ASP B 1 38 ? 2.76 1.351 -3.025 1 96.88 38 ASP B C 1
ATOM 912 O O . ASP B 1 38 ? 2.869 2.406 -2.398 1 96.88 38 ASP B O 1
ATOM 916 N N . ARG B 1 39 ? 3.35 0.282 -2.699 1 97.06 39 ARG B N 1
ATOM 917 C CA . ARG B 1 39 ? 4.203 0.279 -1.517 1 97.06 39 ARG B CA 1
ATOM 918 C C . ARG B 1 39 ? 5.43 1.162 -1.724 1 97.06 39 ARG B C 1
ATOM 920 O O . ARG B 1 39 ? 5.816 1.919 -0.83 1 97.06 39 ARG B O 1
ATOM 927 N N . ALA B 1 40 ? 6.035 1.068 -2.865 1 97.12 40 ALA B N 1
ATOM 928 C CA . ALA B 1 40 ? 7.195 1.91 -3.16 1 97.12 40 ALA B CA 1
ATOM 929 C C . ALA B 1 40 ? 6.836 3.391 -3.051 1 97.12 40 ALA B C 1
ATOM 931 O O . ALA B 1 40 ? 7.578 4.172 -2.447 1 97.12 40 ALA B O 1
ATOM 932 N N . ALA B 1 41 ? 5.727 3.729 -3.67 1 96.81 41 ALA B N 1
ATOM 933 C CA . ALA B 1 41 ? 5.262 5.113 -3.615 1 96.81 41 ALA B CA 1
ATOM 934 C C . ALA B 1 41 ? 5.027 5.559 -2.176 1 96.81 41 ALA B C 1
ATOM 936 O O . ALA B 1 41 ? 5.395 6.672 -1.794 1 96.81 41 ALA B O 1
ATOM 937 N N . HIS B 1 42 ? 4.406 4.688 -1.406 1 96 42 HIS B N 1
ATOM 938 C CA . HIS B 1 42 ? 4.141 4.984 -0.003 1 96 42 HIS B CA 1
ATOM 939 C C . HIS B 1 42 ? 5.441 5.199 0.768 1 96 42 HIS B C 1
ATOM 941 O O . HIS B 1 42 ? 5.566 6.164 1.525 1 96 42 HIS B O 1
ATOM 947 N N . GLU B 1 43 ? 6.363 4.316 0.557 1 96.25 43 GLU B N 1
ATOM 948 C CA . GLU B 1 43 ? 7.637 4.434 1.259 1 96.25 43 GLU B CA 1
ATOM 949 C C . GLU B 1 43 ? 8.398 5.684 0.828 1 96.25 43 GLU B C 1
ATOM 951 O O . GLU B 1 43 ? 9.047 6.336 1.646 1 96.25 43 GLU B O 1
ATOM 956 N N . ASP B 1 44 ? 8.297 6.023 -0.453 1 96.5 44 ASP B N 1
ATOM 957 C CA . ASP B 1 44 ? 8.93 7.254 -0.93 1 96.5 44 ASP B CA 1
ATOM 958 C C . ASP B 1 44 ? 8.297 8.484 -0.28 1 96.5 44 ASP B C 1
ATOM 960 O O . ASP B 1 44 ? 9 9.43 0.08 1 96.5 44 ASP B O 1
ATOM 964 N N . LEU B 1 45 ? 7.016 8.461 -0.144 1 96.25 45 LEU B N 1
ATOM 965 C CA . LEU B 1 45 ? 6.312 9.562 0.493 1 96.25 45 LEU B CA 1
ATOM 966 C C . LEU B 1 45 ? 6.73 9.703 1.953 1 96.25 45 LEU B C 1
ATOM 968 O O . LEU B 1 45 ? 6.992 10.812 2.426 1 96.25 45 LEU B O 1
ATOM 972 N N . LEU B 1 46 ? 6.793 8.594 2.609 1 94.62 46 LEU B N 1
ATOM 973 C CA . LEU B 1 46 ? 7.203 8.609 4.008 1 94.62 46 LEU B CA 1
ATOM 974 C C . LEU B 1 46 ? 8.625 9.141 4.156 1 94.62 46 LEU B C 1
ATOM 976 O O . LEU B 1 46 ? 8.906 9.953 5.043 1 94.62 46 LEU B O 1
ATOM 980 N N . ALA B 1 47 ? 9.461 8.727 3.234 1 93.81 47 ALA B N 1
ATOM 981 C CA . ALA B 1 47 ? 10.844 9.195 3.248 1 93.81 47 ALA B CA 1
ATOM 982 C C . ALA B 1 47 ? 10.914 10.695 3.008 1 93.81 47 ALA B C 1
ATOM 984 O O . ALA B 1 47 ? 11.711 11.398 3.645 1 93.81 47 ALA B O 1
ATOM 985 N N . TYR B 1 48 ? 10.102 11.148 2.064 1 93.31 48 TYR B N 1
ATOM 986 C CA . TYR B 1 48 ? 10.039 12.578 1.776 1 93.31 48 TYR B CA 1
ATOM 987 C C . TYR B 1 48 ? 9.562 13.359 2.994 1 93.31 48 TYR B C 1
ATOM 989 O O . TYR B 1 48 ? 10.117 14.414 3.322 1 93.31 48 TYR B O 1
ATOM 997 N N . GLU B 1 49 ? 8.594 12.805 3.613 1 93.81 49 GLU B N 1
ATOM 998 C CA . GLU B 1 49 ? 8.047 13.469 4.793 1 93.81 49 GLU B CA 1
ATOM 999 C C . GLU B 1 49 ? 9.062 13.516 5.926 1 93.81 49 GLU B C 1
ATOM 1001 O O . GLU B 1 49 ? 9.195 14.531 6.609 1 93.81 49 GLU B O 1
ATOM 1006 N N . GLU B 1 50 ? 9.719 12.477 6.113 1 93.62 50 GLU B N 1
ATOM 1007 C CA . GLU B 1 50 ? 10.758 12.422 7.137 1 93.62 50 GLU B CA 1
ATOM 1008 C C . GLU B 1 50 ? 11.883 13.414 6.836 1 93.62 50 GLU B C 1
ATOM 1010 O O . GLU B 1 50 ? 12.359 14.102 7.734 1 93.62 50 GLU B O 1
ATOM 1015 N N . TRP B 1 51 ? 12.258 13.398 5.629 1 94.31 51 TRP B N 1
ATOM 1016 C CA . TRP B 1 51 ? 13.297 14.328 5.18 1 94.31 51 TRP B CA 1
ATOM 1017 C C . TRP B 1 51 ? 12.859 15.773 5.391 1 94.31 51 TRP B C 1
ATOM 1019 O O . TRP B 1 51 ? 13.609 16.578 5.93 1 94.31 51 TRP B O 1
ATOM 1029 N N . ARG B 1 52 ? 11.602 16.016 5.078 1 93.62 52 ARG B N 1
ATOM 1030 C CA . ARG B 1 52 ? 11.031 17.344 5.234 1 93.62 52 ARG B CA 1
ATOM 1031 C C . ARG B 1 52 ? 10.922 17.719 6.711 1 93.62 52 ARG B C 1
ATOM 1033 O O . ARG B 1 52 ? 11.133 18.875 7.082 1 93.62 52 ARG B O 1
ATOM 1040 N N . ALA B 1 53 ? 10.547 16.797 7.5 1 94.25 53 ALA B N 1
ATOM 1041 C CA . ALA B 1 53 ? 10.367 17.016 8.93 1 94.25 53 ALA B CA 1
ATOM 1042 C C . ALA B 1 53 ? 11.688 17.391 9.602 1 94.25 53 ALA B C 1
ATOM 1044 O O . ALA B 1 53 ? 11.703 18.031 10.656 1 94.25 53 ALA B O 1
ATOM 1045 N N . SER B 1 54 ? 12.719 16.953 8.977 1 95.12 54 SER B N 1
ATOM 1046 C CA . SER B 1 54 ? 14.039 17.203 9.547 1 95.12 54 SER B CA 1
ATOM 1047 C C . SER B 1 54 ? 14.516 18.625 9.242 1 95.12 54 SER B C 1
ATOM 1049 O O . SER B 1 54 ? 15.492 19.094 9.828 1 95.12 54 SER B O 1
ATOM 1051 N N . TRP B 1 55 ? 13.836 19.234 8.352 1 93.12 55 TRP B N 1
ATOM 1052 C CA . TRP B 1 55 ? 14.195 20.594 7.941 1 93.12 55 TRP B CA 1
ATOM 1053 C C . TRP B 1 55 ? 13.82 21.609 9.023 1 93.12 55 TRP B C 1
ATOM 1055 O O . TRP B 1 55 ? 12.961 21.328 9.859 1 93.12 55 TRP B O 1
ATOM 1065 N N . SER B 1 56 ? 14.492 22.781 9 1 95.19 56 SER B N 1
ATOM 1066 C CA . SER B 1 56 ? 14.094 23.906 9.836 1 95.19 56 SER B CA 1
ATOM 1067 C C . SER B 1 56 ? 12.734 24.453 9.414 1 95.19 56 SER B C 1
ATOM 1069 O O . SER B 1 56 ? 12.281 24.219 8.297 1 95.19 56 SER B O 1
ATOM 1071 N N . GLN B 1 57 ? 12.094 25.078 10.375 1 94 57 GLN B N 1
ATOM 1072 C CA . GLN B 1 57 ? 10.828 25.719 10.039 1 94 57 GLN B CA 1
ATOM 1073 C C . GLN B 1 57 ? 11 26.703 8.875 1 94 57 GLN B C 1
ATOM 1075 O O . GLN B 1 57 ? 10.125 26.812 8.016 1 94 57 GLN B O 1
ATOM 1080 N N . GLU B 1 58 ? 12.094 27.375 8.906 1 93.75 58 GLU B N 1
ATOM 1081 C CA . GLU B 1 58 ? 12.375 28.328 7.836 1 93.75 58 GLU B CA 1
ATOM 1082 C C . GLU B 1 58 ? 12.398 27.641 6.48 1 93.75 58 GLU B C 1
ATOM 1084 O O . GLU B 1 58 ? 1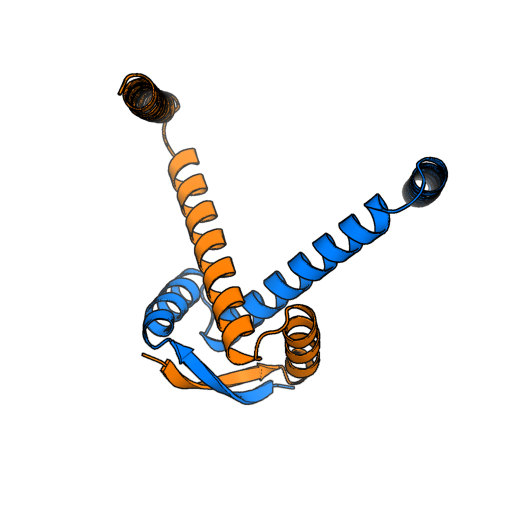1.82 28.125 5.512 1 93.75 58 GLU B O 1
ATOM 1089 N N . ASP B 1 59 ? 13.047 26.5 6.395 1 94.38 59 ASP B N 1
ATOM 1090 C CA . ASP B 1 59 ? 13.148 25.75 5.148 1 94.38 59 ASP B CA 1
ATOM 1091 C C . ASP B 1 59 ? 11.781 25.25 4.695 1 94.38 59 ASP B C 1
ATOM 1093 O O . ASP B 1 59 ? 11.477 25.266 3.5 1 94.38 59 ASP B O 1
ATOM 1097 N N . LYS B 1 60 ? 10.992 24.891 5.531 1 92.56 60 LYS B N 1
ATOM 1098 C CA . LYS B 1 60 ? 9.641 24.438 5.219 1 92.56 60 LYS B CA 1
ATOM 1099 C C . LYS B 1 60 ? 8.789 25.578 4.688 1 92.56 60 LYS B C 1
ATOM 1101 O O . LYS B 1 60 ? 7.988 25.391 3.766 1 92.56 60 LYS B O 1
ATOM 1106 N N . ASP B 1 61 ? 9.031 26.688 5.309 1 91.62 61 ASP B N 1
ATOM 1107 C CA . ASP B 1 61 ? 8.305 27.875 4.863 1 91.62 61 ASP B CA 1
ATOM 1108 C C . ASP B 1 61 ? 8.711 28.266 3.441 1 91.62 61 ASP B C 1
ATOM 1110 O O . ASP B 1 61 ? 7.867 28.656 2.637 1 91.62 61 ASP B O 1
ATOM 1114 N N . ILE B 1 62 ? 9.906 28.188 3.121 1 92.88 62 ILE B N 1
ATOM 1115 C CA . ILE B 1 62 ? 10.414 28.516 1.79 1 92.88 62 ILE B CA 1
ATOM 1116 C C . ILE B 1 62 ? 9.82 27.547 0.768 1 92.88 62 ILE B C 1
ATOM 1118 O O . ILE B 1 62 ? 9.359 27.969 -0.297 1 92.88 62 ILE B O 1
ATOM 1122 N N . GLU B 1 63 ? 9.805 26.297 1.081 1 90.88 63 GLU B N 1
ATOM 1123 C CA . GLU B 1 63 ? 9.227 25.312 0.192 1 90.88 63 GLU B CA 1
ATOM 1124 C C . GLU B 1 63 ? 7.75 25.594 -0.068 1 90.88 63 GLU B C 1
ATOM 1126 O O . GLU B 1 63 ? 7.281 25.484 -1.202 1 90.88 63 GLU B O 1
ATOM 1131 N N . ALA B 1 64 ? 7.07 25.891 0.968 1 91.31 64 ALA B N 1
ATOM 1132 C CA . ALA B 1 64 ? 5.648 26.203 0.853 1 91.31 64 ALA B CA 1
ATOM 1133 C C . ALA B 1 64 ? 5.414 27.406 -0.053 1 91.31 64 ALA B C 1
ATOM 1135 O O . ALA B 1 64 ? 4.461 27.422 -0.833 1 91.31 64 ALA B O 1
ATOM 1136 N N . ALA B 1 65 ? 6.367 28.344 0.136 1 90.5 65 ALA B N 1
ATOM 1137 C CA . ALA B 1 65 ? 6.254 29.562 -0.663 1 90.5 65 ALA B CA 1
ATOM 1138 C C . ALA B 1 65 ? 6.477 29.266 -2.145 1 90.5 65 ALA B C 1
ATOM 1140 O O . ALA B 1 65 ? 5.77 29.812 -3.002 1 90.5 65 ALA B O 1
ATOM 1141 N N . PHE B 1 66 ? 7.414 28.469 -2.449 1 90.5 66 PHE B N 1
ATOM 1142 C CA . PHE B 1 66 ? 7.688 28.078 -3.828 1 90.5 66 PHE B CA 1
ATOM 1143 C C . PHE B 1 66 ? 6.508 27.328 -4.426 1 90.5 66 PHE B C 1
ATOM 1145 O O . PHE B 1 66 ? 6.117 27.578 -5.57 1 90.5 66 PHE B O 1
ATOM 1152 N N . GLU B 1 67 ? 5.887 26.438 -3.646 1 88.06 67 GLU B N 1
ATOM 1153 C CA . GLU B 1 67 ? 4.73 25.656 -4.102 1 88.06 67 GLU B CA 1
ATOM 1154 C C . GLU B 1 67 ? 3.539 26.578 -4.383 1 88.06 67 GLU B C 1
ATOM 1156 O O . GLU B 1 67 ? 2.811 26.359 -5.355 1 88.06 67 GLU B O 1
ATOM 1161 N N . ALA B 1 68 ? 3.418 27.516 -3.492 1 88.81 68 ALA B N 1
ATOM 1162 C CA . ALA B 1 68 ? 2.334 28.469 -3.67 1 88.81 68 ALA B CA 1
ATOM 1163 C C . ALA B 1 68 ? 2.543 29.312 -4.93 1 88.81 68 ALA B C 1
ATOM 1165 O O . ALA B 1 68 ? 1.592 29.594 -5.664 1 88.81 68 ALA B O 1
ATOM 1166 N N . ALA B 1 69 ? 3.715 29.641 -5.137 1 88.69 69 ALA B N 1
ATOM 1167 C CA . ALA B 1 69 ? 4.039 30.438 -6.312 1 88.69 69 ALA B CA 1
ATOM 1168 C C . ALA B 1 69 ? 3.803 29.641 -7.598 1 88.69 69 ALA B C 1
ATOM 1170 O O . ALA B 1 69 ? 3.273 30.188 -8.578 1 88.69 69 ALA B O 1
ATOM 1171 N N . ASP B 1 70 ? 4.152 28.438 -7.633 1 87 70 ASP B N 1
ATOM 1172 C CA . ASP B 1 70 ? 3.955 27.562 -8.789 1 87 70 ASP B CA 1
ATOM 1173 C C . ASP B 1 70 ? 2.469 27.391 -9.094 1 87 70 ASP B C 1
ATOM 1175 O O . ASP B 1 70 ? 2.057 27.453 -10.258 1 87 70 ASP B O 1
ATOM 1179 N N . ARG B 1 71 ? 1.681 27.281 -7.988 1 84.25 71 ARG B N 1
ATOM 1180 C CA . ARG B 1 71 ? 0.239 27.125 -8.141 1 84.25 71 ARG B CA 1
ATOM 1181 C C . ARG B 1 71 ? -0.404 28.406 -8.672 1 84.25 71 ARG B C 1
ATOM 1183 O O . ARG B 1 71 ? -1.319 28.344 -9.492 1 84.25 71 ARG B O 1
ATOM 1190 N N . ALA B 1 72 ? 0.132 29.469 -8.188 1 83.81 72 ALA B N 1
ATOM 1191 C CA . ALA B 1 72 ? -0.366 30.766 -8.641 1 83.81 72 ALA B CA 1
ATOM 1192 C C . ALA B 1 72 ? -0.051 30.984 -10.117 1 83.81 72 ALA B C 1
ATOM 1194 O O . ALA B 1 72 ? -0.875 31.531 -10.859 1 83.81 72 ALA B O 1
ATOM 1195 N N . GLU B 1 73 ? 0.982 30.531 -10.562 1 84.56 73 GLU B N 1
ATOM 1196 C CA . GLU B 1 73 ? 1.365 30.672 -11.961 1 84.56 73 GLU B CA 1
ATOM 1197 C C . GLU B 1 73 ? 0.512 29.781 -12.859 1 84.56 73 GLU B C 1
ATOM 1199 O O . GLU B 1 73 ? 0.101 30.188 -13.945 1 84.56 73 GLU B O 1
ATOM 1204 N N . GLU B 1 74 ? 0.212 28.672 -12.383 1 82.25 74 GLU B N 1
ATOM 1205 C CA . GLU B 1 74 ? -0.645 27.766 -13.141 1 82.25 74 GLU B CA 1
ATOM 1206 C C . GLU B 1 74 ? -2.051 28.344 -13.297 1 82.25 74 GLU B C 1
ATOM 1208 O O . GLU B 1 74 ? -2.682 28.172 -14.344 1 82.25 74 GLU B O 1
ATOM 1213 N N . LEU B 1 75 ? -2.467 28.984 -12.383 1 77.88 75 LEU B N 1
ATOM 1214 C CA . LEU B 1 75 ? -3.803 29.562 -12.391 1 77.88 75 LEU B CA 1
ATOM 1215 C C . LEU B 1 75 ? -3.834 30.844 -13.234 1 77.88 75 LEU B C 1
ATOM 1217 O O . LEU B 1 75 ? -4.891 31.234 -13.727 1 77.88 75 LEU B O 1
ATOM 1221 N N . THR B 1 76 ? -2.678 31.375 -13.367 1 75.19 76 THR B N 1
ATOM 1222 C CA . THR B 1 76 ? -2.629 32.625 -14.102 1 75.19 76 THR B CA 1
ATOM 1223 C C . THR B 1 76 ? -2.217 32.375 -15.555 1 75.19 76 THR B C 1
ATOM 1225 O O . THR B 1 76 ? -2.318 33.281 -16.391 1 75.19 76 THR B O 1
ATOM 1228 N N . ALA B 1 77 ? -1.883 31.172 -15.625 1 64.38 77 ALA B N 1
ATOM 1229 C CA . ALA B 1 77 ? -1.568 30.859 -17.016 1 64.38 77 ALA B CA 1
ATOM 1230 C C . ALA B 1 77 ? -2.814 30.406 -17.766 1 64.38 77 ALA B C 1
ATOM 1232 O O . ALA B 1 77 ? -3.752 29.875 -17.172 1 64.38 77 ALA B O 1
#

Organism: NCBI:txid175570

Nearest PDB structures (foldseek):
  3u61-assembly1_A  TM=4.880E-01  e=4.313E+00  Tequatrovirus T4
  8uk9-assembly1_A  TM=5.809E-01  e=7.548E+00  Tequatrovirus T4
  5kko-assembly1_B-3  TM=4.466E-01  e=9.593E+00  Vibrio cholerae
  8uk9-assembly1_A  TM=5.800E-01  e=7.435E+00  Tequatrovirus T4
  3u61-assembly1_A  TM=4.869E-01  e=7.435E+00  Tequatrov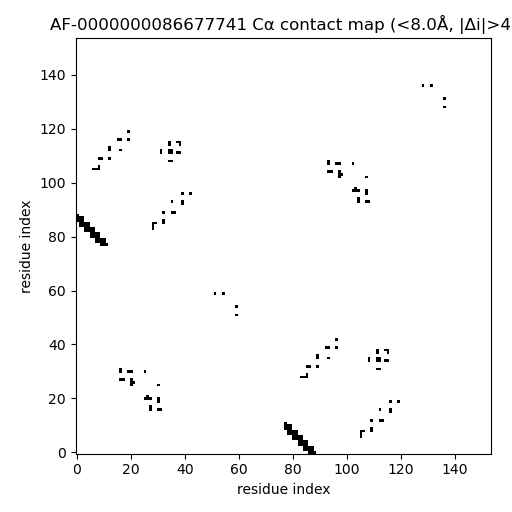irus T4

Foldseek 3Di:
DDDDDDDDDDPVCVVVLVVVCVVVVHDSVVSVVVVVVVVVVVVVVVVVVVVLVPDDPVVVVVVVVVVVVVVVVVVVD/DDDDDDDDDDPVCVVVLVVVCVVVVHDSVVSVVVVVVVVVVVVVVVVVVVVLVVDDPVVVVVVVVVVVVVVVVVVVD